Protein AF-A0A7C7TKS7-F1 (afdb_monomer)

Foldseek 3Di:
DVVLVVCCCVPPPVLVVLVVVLVVQLVVLVPQPDDPVLSVVLNVLSVQLNVLVSVLVVLLVVLVVPDPDDDPVSVVSNVVSVVSNVVSVVVSVVSVVVSVVVSVVVD

Structure (mmCIF, N/CA/C/O backbone):
data_AF-A0A7C7TKS7-F1
#
_entry.id   AF-A0A7C7TKS7-F1
#
loop_
_atom_site.group_PDB
_atom_site.id
_atom_site.type_symbol
_atom_site.label_atom_id
_atom_site.label_alt_id
_atom_site.label_comp_id
_atom_site.label_asym_id
_atom_site.label_entity_id
_atom_site.label_seq_id
_atom_site.pdbx_PDB_ins_code
_atom_site.Cartn_x
_atom_site.Cartn_y
_atom_site.Cartn_z
_atom_site.occupancy
_atom_site.B_iso_or_equiv
_atom_site.auth_seq_id
_atom_site.auth_comp_id
_atom_site.auth_asym_id
_atom_site.auth_atom_id
_atom_site.pdbx_PDB_model_num
ATOM 1 N N . SER A 1 1 ? -3.251 -15.135 6.862 1.00 89.69 1 SER A N 1
ATOM 2 C CA . SER A 1 1 ? -3.754 -16.443 6.381 1.00 89.69 1 SER A CA 1
ATOM 3 C C . SER A 1 1 ? -4.551 -16.233 5.098 1.00 89.69 1 SER A C 1
ATOM 5 O O . SER A 1 1 ? -4.875 -15.089 4.790 1.00 89.69 1 SER A O 1
ATOM 7 N N . LEU A 1 2 ? -4.876 -17.297 4.351 1.00 92.94 2 LEU A N 1
ATOM 8 C CA . LEU A 1 2 ? -5.757 -17.192 3.174 1.00 92.94 2 LEU A CA 1
ATOM 9 C C . LEU A 1 2 ? -7.145 -16.652 3.545 1.00 92.94 2 LEU A C 1
ATOM 11 O O . LEU A 1 2 ? -7.705 -15.834 2.821 1.00 92.94 2 LEU A O 1
ATOM 15 N N . GLU A 1 3 ? -7.657 -17.045 4.711 1.00 95.12 3 GLU A N 1
ATOM 16 C CA . GLU A 1 3 ? -8.902 -16.509 5.270 1.00 95.12 3 GLU A CA 1
ATOM 17 C C . GLU A 1 3 ? -8.800 -15.004 5.537 1.00 95.12 3 GLU A C 1
ATOM 19 O O . GLU A 1 3 ? -9.688 -14.260 5.139 1.00 95.12 3 GLU A O 1
ATOM 24 N N . GLY A 1 4 ? -7.689 -14.537 6.122 1.00 93.38 4 GLY A N 1
ATOM 25 C CA . GLY A 1 4 ? -7.451 -13.108 6.354 1.00 93.38 4 GLY A CA 1
ATOM 26 C C . GLY A 1 4 ? -7.369 -12.291 5.061 1.00 93.38 4 GLY A C 1
ATOM 27 O O . GLY A 1 4 ? -7.966 -11.225 4.977 1.00 93.38 4 GLY A O 1
ATOM 28 N N . LEU A 1 5 ? -6.706 -12.812 4.021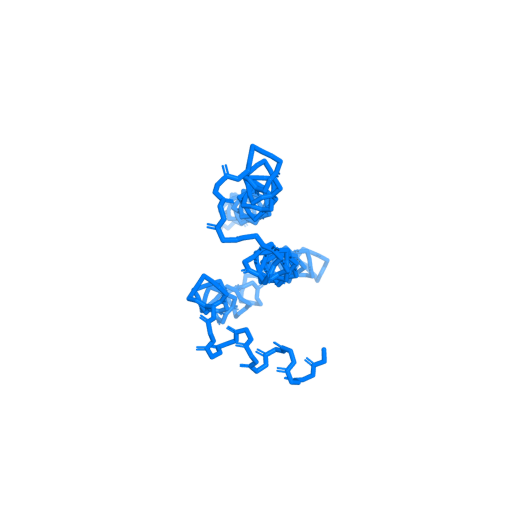 1.00 93.50 5 LEU A N 1
ATOM 29 C CA . LEU A 1 5 ? -6.684 -12.169 2.699 1.00 93.50 5 LEU A CA 1
ATOM 30 C C . LEU A 1 5 ? -8.078 -12.131 2.066 1.00 93.50 5 LEU A C 1
ATOM 32 O O . LEU A 1 5 ? -8.489 -11.109 1.524 1.00 93.50 5 LEU A O 1
ATOM 36 N N . THR A 1 6 ? -8.825 -13.230 2.167 1.00 95.25 6 THR A N 1
ATOM 37 C CA . THR A 1 6 ? -10.206 -13.300 1.672 1.00 95.25 6 THR A CA 1
ATOM 38 C C . THR A 1 6 ? -11.098 -12.292 2.393 1.00 95.25 6 THR A C 1
ATOM 40 O O . THR A 1 6 ? -11.897 -11.608 1.754 1.00 95.25 6 THR A O 1
ATOM 43 N N . ALA A 1 7 ? -10.941 -12.165 3.713 1.00 94.56 7 ALA A N 1
ATOM 44 C CA . ALA A 1 7 ? -11.662 -11.192 4.519 1.00 94.56 7 ALA A CA 1
ATOM 45 C C . ALA A 1 7 ? -11.333 -9.758 4.085 1.00 94.56 7 ALA A C 1
ATOM 47 O O . ALA A 1 7 ? -12.261 -8.999 3.816 1.00 94.56 7 ALA A O 1
ATOM 48 N N . ALA A 1 8 ? -10.052 -9.419 3.916 1.00 94.56 8 ALA A N 1
ATOM 49 C CA . ALA A 1 8 ? -9.634 -8.097 3.452 1.00 94.56 8 ALA A CA 1
ATOM 50 C C . ALA A 1 8 ? -10.223 -7.756 2.074 1.00 94.56 8 ALA A C 1
ATOM 52 O O . ALA A 1 8 ? -10.838 -6.712 1.901 1.00 94.56 8 ALA A O 1
ATOM 53 N N . ILE A 1 9 ? -10.161 -8.676 1.106 1.00 95.62 9 ILE A N 1
ATOM 54 C CA . ILE A 1 9 ? -10.758 -8.472 -0.227 1.00 95.62 9 ILE A CA 1
ATOM 55 C C . ILE A 1 9 ? -12.276 -8.254 -0.139 1.00 95.62 9 ILE A C 1
ATOM 57 O O . ILE A 1 9 ? -12.853 -7.464 -0.893 1.00 95.62 9 ILE A O 1
ATOM 61 N N . LYS A 1 10 ? -12.959 -8.967 0.758 1.00 95.25 10 LYS A N 1
ATOM 62 C CA . LYS A 1 10 ? -14.416 -8.899 0.883 1.00 95.25 10 LYS A CA 1
ATOM 63 C C . LYS A 1 10 ? -14.883 -7.637 1.610 1.00 95.25 10 LYS A C 1
ATOM 65 O O . LYS A 1 10 ? -15.866 -7.029 1.178 1.00 95.25 10 LYS A O 1
ATOM 70 N N . HIS A 1 11 ? -14.197 -7.249 2.677 1.00 93.38 11 HIS A N 1
ATOM 71 C CA . HIS A 1 11 ? -14.665 -6.234 3.619 1.00 93.38 11 HIS A CA 1
ATOM 72 C C . HIS A 1 11 ? -13.979 -4.873 3.447 1.00 93.38 11 HIS A C 1
ATOM 74 O O . HIS A 1 11 ? -14.650 -3.856 3.598 1.00 93.38 11 HIS A O 1
ATOM 80 N N . GLU A 1 12 ? -12.721 -4.837 3.007 1.00 95.75 12 GLU A N 1
ATOM 81 C CA . GLU A 1 12 ? -11.916 -3.613 2.972 1.00 95.75 12 GLU A CA 1
ATOM 82 C C . GLU A 1 12 ? -11.883 -3.006 1.565 1.00 95.75 12 GLU A C 1
ATOM 84 O O . GLU A 1 12 ? -11.297 -3.546 0.620 1.00 95.75 12 GLU A O 1
ATOM 89 N N . LEU A 1 13 ? -12.550 -1.859 1.395 1.00 94.88 1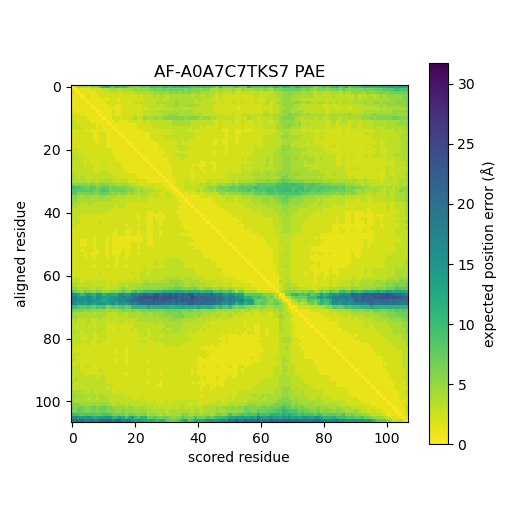3 LEU A N 1
ATOM 90 C CA . LEU A 1 13 ? -12.573 -1.156 0.109 1.00 94.88 13 LEU A CA 1
ATOM 91 C C . LEU A 1 13 ? -11.180 -0.651 -0.288 1.00 94.88 13 LEU A C 1
ATOM 93 O O . LEU A 1 13 ? -10.815 -0.795 -1.454 1.00 94.88 13 LEU A O 1
ATOM 97 N N . ALA A 1 14 ? -10.428 -0.089 0.658 1.00 93.56 14 ALA A N 1
ATOM 98 C CA . ALA A 1 14 ? -9.090 0.443 0.414 1.00 93.56 14 ALA A CA 1
ATOM 99 C C . ALA A 1 14 ? -8.120 -0.670 -0.019 1.00 93.56 14 ALA A C 1
ATOM 101 O O . ALA A 1 14 ? -7.532 -0.567 -1.097 1.00 93.56 14 ALA A O 1
ATOM 102 N N . PHE A 1 15 ? -8.107 -1.815 0.674 1.00 96.31 15 PHE A N 1
ATOM 103 C CA . PHE A 1 15 ? -7.352 -2.995 0.231 1.00 96.31 15 PHE A CA 1
ATOM 104 C C . PHE A 1 15 ? -7.679 -3.423 -1.209 1.00 96.31 15 PHE A C 1
ATOM 106 O O . PHE A 1 15 ? -6.781 -3.735 -1.990 1.00 96.31 15 PHE A O 1
ATOM 113 N N . ARG A 1 16 ? -8.958 -3.418 -1.618 1.00 97.31 16 ARG A N 1
ATOM 114 C CA . ARG A 1 16 ? -9.332 -3.728 -3.013 1.00 97.31 16 ARG A CA 1
ATOM 115 C C . ARG A 1 16 ? -8.792 -2.710 -4.017 1.00 97.31 16 ARG A C 1
ATOM 117 O O . ARG A 1 16 ? -8.426 -3.105 -5.123 1.00 97.31 16 ARG A O 1
ATOM 124 N N . GLN A 1 17 ? -8.779 -1.425 -3.670 1.00 96.56 17 GLN A N 1
ATOM 125 C CA . GLN A 1 17 ? -8.240 -0.372 -4.536 1.00 96.56 17 GLN A CA 1
ATOM 126 C C . GLN A 1 17 ? -6.732 -0.550 -4.727 1.00 96.56 17 GLN A C 1
ATOM 128 O O . GLN A 1 17 ? -6.242 -0.539 -5.854 1.00 96.56 17 GLN A O 1
ATOM 133 N N . GLU A 1 18 ? -6.005 -0.794 -3.644 1.00 96.94 18 GLU A N 1
ATOM 134 C CA . GLU A 1 18 ? -4.565 -1.045 -3.681 1.00 96.94 18 GLU A CA 1
ATOM 135 C C . GLU A 1 18 ? -4.220 -2.343 -4.407 1.00 96.94 18 GLU A C 1
ATOM 137 O O . GLU A 1 18 ? -3.280 -2.386 -5.201 1.00 96.94 18 GLU A O 1
ATOM 142 N N . LEU A 1 19 ? -5.026 -3.390 -4.223 1.00 96.94 19 LEU A N 1
ATOM 143 C CA . LEU A 1 19 ? -4.881 -4.635 -4.965 1.00 96.94 19 LEU A CA 1
ATOM 144 C C . LEU A 1 19 ? -5.110 -4.421 -6.466 1.00 96.94 19 LEU A C 1
ATOM 146 O O . LEU A 1 19 ? -4.366 -4.969 -7.278 1.00 96.94 19 LEU A O 1
ATOM 150 N N . ALA A 1 20 ? -6.090 -3.600 -6.852 1.00 97.06 20 ALA A N 1
ATOM 151 C CA . ALA A 1 20 ? -6.296 -3.230 -8.249 1.00 97.06 20 ALA A CA 1
ATOM 152 C C . ALA A 1 20 ? -5.083 -2.474 -8.817 1.00 97.06 20 ALA A C 1
ATOM 154 O O . ALA A 1 20 ? -4.637 -2.788 -9.922 1.00 97.06 20 ALA A O 1
ATOM 155 N N . PHE A 1 21 ? -4.487 -1.551 -8.051 1.00 95.38 21 PHE A N 1
ATOM 156 C CA . PHE A 1 21 ? -3.223 -0.919 -8.436 1.00 95.38 21 PHE A CA 1
ATOM 157 C C . PHE A 1 21 ? -2.100 -1.943 -8.596 1.00 95.38 21 PHE A C 1
ATOM 159 O O . PHE A 1 21 ? -1.389 -1.896 -9.596 1.00 95.38 21 PHE A O 1
ATOM 166 N N . ALA A 1 22 ? -1.963 -2.906 -7.684 1.00 96.06 22 ALA A N 1
ATOM 167 C CA . ALA A 1 22 ? -0.957 -3.960 -7.793 1.00 96.06 22 ALA A CA 1
ATOM 168 C C . ALA A 1 22 ? -1.148 -4.817 -9.056 1.00 96.06 22 ALA A C 1
ATOM 170 O O . ALA A 1 22 ? -0.174 -5.097 -9.754 1.00 96.06 22 ALA A O 1
ATOM 171 N N . VAL A 1 23 ? -2.388 -5.169 -9.407 1.00 96.75 23 VAL A N 1
ATOM 172 C CA . VAL A 1 23 ? -2.707 -5.927 -10.631 1.00 96.75 23 VAL A CA 1
ATOM 173 C C . VAL A 1 23 ? -2.292 -5.180 -11.901 1.00 96.75 23 VAL A C 1
ATOM 175 O O . VAL A 1 23 ? -1.907 -5.823 -12.873 1.00 96.75 23 VAL A O 1
ATOM 178 N N . VAL A 1 24 ? -2.322 -3.845 -11.907 1.00 96.81 24 VAL A N 1
ATOM 179 C CA . VAL A 1 24 ? -1.873 -3.033 -13.053 1.00 96.81 24 VAL A CA 1
ATOM 180 C C . VAL A 1 24 ? -0.361 -2.788 -13.020 1.00 96.81 24 VAL A C 1
ATOM 182 O O . VAL A 1 24 ? 0.323 -2.917 -14.038 1.00 96.81 24 VAL A O 1
ATOM 185 N N . LEU A 1 25 ? 0.178 -2.445 -11.852 1.00 96.56 25 LEU A N 1
ATOM 186 C CA . LEU A 1 25 ? 1.559 -2.001 -11.698 1.00 96.56 25 LEU A CA 1
ATOM 187 C C . LEU A 1 25 ? 2.563 -3.160 -11.712 1.00 96.56 25 LEU A C 1
ATOM 189 O O . LEU A 1 25 ? 3.675 -2.971 -12.195 1.00 96.56 25 LEU A O 1
ATOM 193 N N . VAL A 1 26 ? 2.195 -4.369 -11.274 1.00 96.50 26 VAL A N 1
ATOM 194 C CA . VAL A 1 26 ? 3.086 -5.541 -11.373 1.00 96.50 26 VAL A CA 1
ATOM 195 C C . VAL A 1 26 ? 3.401 -5.886 -12.838 1.00 96.50 26 VAL A C 1
ATOM 197 O O . VAL A 1 26 ? 4.585 -5.939 -13.173 1.00 96.50 26 VAL A O 1
ATOM 200 N N . PRO A 1 27 ? 2.418 -6.059 -13.748 1.00 96.62 27 PRO A N 1
ATOM 201 C CA . PRO A 1 27 ? 2.708 -6.235 -15.170 1.00 96.62 27 PRO A CA 1
ATOM 202 C C . PRO A 1 27 ? 3.518 -5.078 -15.755 1.00 96.62 27 PRO A C 1
ATOM 204 O O . PRO A 1 27 ? 4.501 -5.321 -16.449 1.00 96.62 27 PRO A O 1
ATOM 207 N N . ALA A 1 28 ? 3.170 -3.828 -15.434 1.00 95.00 28 ALA A N 1
ATOM 208 C CA . ALA A 1 28 ? 3.926 -2.671 -15.907 1.00 95.00 28 ALA A CA 1
ATOM 209 C C . ALA A 1 28 ? 5.401 -2.722 -15.457 1.00 95.00 28 ALA A C 1
ATOM 211 O O . ALA A 1 28 ? 6.293 -2.475 -16.266 1.00 95.00 28 ALA A O 1
ATOM 212 N N . ALA A 1 29 ? 5.680 -3.121 -14.211 1.00 94.44 29 ALA A N 1
ATOM 213 C CA . ALA A 1 29 ? 7.042 -3.253 -13.695 1.00 94.44 29 ALA A CA 1
ATOM 214 C C . ALA A 1 29 ? 7.840 -4.342 -14.431 1.00 94.44 29 ALA A C 1
ATOM 216 O O . ALA A 1 29 ? 9.044 -4.196 -14.629 1.00 94.44 29 ALA A O 1
ATOM 217 N N . LEU A 1 30 ? 7.180 -5.418 -14.871 1.00 93.81 30 LEU A N 1
ATOM 218 C CA . LEU A 1 30 ? 7.814 -6.485 -15.651 1.00 93.81 30 LEU A CA 1
ATOM 219 C C . LEU A 1 30 ? 8.108 -6.070 -17.101 1.00 93.81 30 L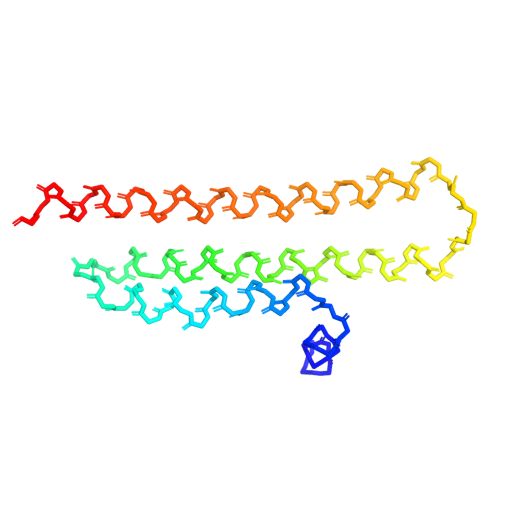EU A C 1
ATOM 221 O O . LEU A 1 30 ? 9.075 -6.561 -17.682 1.00 93.81 30 LEU A O 1
ATOM 225 N N . LEU A 1 31 ? 7.296 -5.179 -17.676 1.00 92.94 31 LEU A N 1
ATOM 226 C CA . LEU A 1 31 ? 7.440 -4.710 -19.059 1.00 92.94 31 LEU A CA 1
ATOM 227 C C . LEU A 1 31 ? 8.486 -3.599 -19.219 1.00 92.94 31 LEU A C 1
ATOM 229 O O . LEU A 1 31 ? 9.028 -3.426 -20.310 1.00 92.94 31 LEU A O 1
ATOM 233 N N . ILE A 1 32 ? 8.796 -2.856 -18.154 1.00 89.12 32 ILE A N 1
ATOM 234 C CA . ILE A 1 32 ? 9.833 -1.822 -18.195 1.00 89.12 32 ILE A CA 1
ATOM 235 C C . ILE A 1 32 ? 11.223 -2.483 -18.360 1.00 89.12 32 ILE A C 1
ATOM 237 O O . ILE A 1 32 ? 11.545 -3.460 -17.663 1.00 89.12 32 ILE A O 1
ATOM 241 N N . PRO A 1 33 ? 12.077 -1.973 -19.273 1.00 88.81 33 PRO A N 1
ATOM 242 C CA . PRO A 1 33 ? 13.417 -2.508 -19.512 1.00 88.81 33 PRO A CA 1
ATOM 243 C C . PRO A 1 33 ? 14.404 -2.060 -18.418 1.00 88.81 33 PRO A C 1
ATOM 245 O O . PRO A 1 33 ? 15.307 -1.263 -18.654 1.00 88.81 33 PRO A O 1
ATOM 248 N N . THR A 1 34 ? 14.221 -2.572 -17.203 1.00 89.00 34 THR A N 1
ATOM 249 C CA . THR A 1 34 ? 15.108 -2.397 -16.040 1.00 89.00 34 THR A CA 1
ATOM 250 C C . THR A 1 34 ? 15.687 -3.739 -15.589 1.00 89.00 34 THR A C 1
ATOM 252 O O . THR A 1 34 ? 15.223 -4.806 -16.001 1.00 89.00 34 THR A O 1
ATOM 255 N N . ASP A 1 35 ? 16.728 -3.713 -14.754 1.00 92.19 35 ASP A N 1
ATOM 256 C CA . ASP A 1 35 ? 17.288 -4.937 -14.181 1.00 92.19 35 ASP A CA 1
ATOM 257 C C . ASP A 1 35 ? 16.360 -5.580 -13.136 1.00 92.19 35 ASP A C 1
ATOM 259 O O . ASP A 1 35 ? 15.411 -4.985 -12.618 1.00 92.19 35 ASP A O 1
ATOM 263 N N . TRP A 1 36 ? 16.660 -6.838 -12.812 1.00 93.06 36 TRP A N 1
ATOM 264 C CA . TRP A 1 36 ? 15.849 -7.648 -11.909 1.00 93.06 36 TRP A CA 1
ATOM 265 C C . TRP A 1 36 ? 15.752 -7.093 -10.485 1.00 93.06 36 TRP A C 1
ATOM 267 O O . TRP A 1 36 ? 14.715 -7.289 -9.851 1.00 93.06 36 TRP A O 1
ATOM 277 N N . LEU A 1 37 ? 16.772 -6.387 -9.981 1.00 94.56 37 LEU A N 1
ATOM 278 C CA . LEU A 1 37 ? 16.724 -5.804 -8.638 1.00 94.56 37 LEU A CA 1
ATOM 279 C C . LEU A 1 37 ? 15.766 -4.612 -8.599 1.00 94.56 37 LEU A C 1
ATOM 281 O O . LEU A 1 37 ? 14.967 -4.512 -7.670 1.00 94.56 37 LEU A O 1
ATOM 285 N N . HIS A 1 38 ? 15.767 -3.763 -9.629 1.00 93.56 38 HIS A N 1
ATOM 286 C CA . HIS A 1 38 ? 14.791 -2.674 -9.743 1.00 93.56 38 HIS A CA 1
ATOM 287 C C . HIS A 1 38 ? 13.355 -3.192 -9.875 1.00 93.56 38 HIS A C 1
ATOM 289 O O . HIS A 1 38 ? 12.449 -2.672 -9.221 1.00 93.56 38 HIS A O 1
ATOM 295 N N . ARG A 1 39 ? 13.127 -4.254 -10.659 1.00 94.81 39 ARG A N 1
ATOM 296 C CA . ARG A 1 39 ? 11.800 -4.892 -10.746 1.00 94.81 39 ARG A CA 1
ATOM 297 C C . ARG A 1 39 ? 11.344 -5.447 -9.401 1.00 94.81 39 ARG A C 1
ATOM 299 O O . ARG A 1 39 ? 10.205 -5.217 -9.000 1.00 94.81 39 ARG A O 1
ATOM 306 N N . LEU A 1 40 ? 12.236 -6.146 -8.697 1.00 96.19 40 LEU A N 1
ATOM 307 C CA . LEU A 1 40 ? 11.960 -6.674 -7.364 1.00 96.19 40 LEU A CA 1
ATOM 308 C C . LEU A 1 40 ? 11.629 -5.550 -6.378 1.00 96.19 40 LEU A C 1
ATOM 310 O O . LEU A 1 40 ? 10.715 -5.708 -5.576 1.00 96.19 40 LEU A O 1
ATOM 314 N N . TYR A 1 41 ? 12.316 -4.410 -6.467 1.00 96.94 41 TYR A N 1
ATOM 315 C CA . TYR A 1 41 ? 12.034 -3.236 -5.645 1.00 96.94 41 TYR A CA 1
ATOM 316 C C . TYR A 1 41 ? 10.641 -2.647 -5.915 1.00 96.94 41 TYR A C 1
ATOM 318 O O . TYR A 1 41 ? 9.897 -2.411 -4.968 1.00 96.94 41 TYR A O 1
ATOM 326 N N . LEU A 1 42 ? 10.243 -2.473 -7.183 1.00 97.31 42 LEU A N 1
ATOM 327 C CA . LEU A 1 42 ? 8.903 -1.972 -7.532 1.00 97.31 42 LEU A CA 1
ATOM 328 C C . LEU A 1 42 ? 7.789 -2.903 -7.053 1.00 97.31 42 LEU A C 1
ATOM 330 O O . LEU A 1 42 ? 6.801 -2.451 -6.474 1.00 97.31 42 LEU A O 1
ATOM 334 N N . ILE A 1 43 ? 7.957 -4.207 -7.275 1.00 97.00 43 ILE A N 1
ATOM 335 C CA . ILE A 1 43 ? 7.014 -5.215 -6.791 1.00 97.00 43 ILE A CA 1
ATOM 336 C C . ILE A 1 43 ? 6.998 -5.195 -5.257 1.00 97.00 43 ILE A C 1
ATOM 338 O O . ILE A 1 43 ? 5.930 -5.152 -4.657 1.00 97.00 43 ILE A O 1
ATOM 342 N N . GLY A 1 44 ? 8.164 -5.134 -4.613 1.00 97.94 44 GLY A N 1
ATOM 343 C CA . GLY A 1 44 ? 8.296 -5.027 -3.162 1.00 97.94 44 GLY A CA 1
ATOM 344 C C . GLY A 1 44 ? 7.580 -3.809 -2.574 1.00 97.94 44 GLY A C 1
ATOM 345 O O . GLY A 1 44 ? 6.898 -3.945 -1.563 1.00 97.94 44 GLY A O 1
ATOM 346 N N . ALA A 1 45 ? 7.654 -2.648 -3.228 1.00 98.06 45 ALA A N 1
ATOM 347 C CA . ALA A 1 45 ? 6.941 -1.441 -2.811 1.00 98.06 45 ALA A CA 1
ATOM 348 C C . ALA A 1 45 ? 5.411 -1.611 -2.883 1.00 98.06 45 ALA A C 1
ATOM 350 O O . ALA A 1 45 ? 4.705 -1.154 -1.988 1.00 98.06 45 ALA A O 1
ATOM 351 N N . LEU A 1 46 ? 4.892 -2.317 -3.896 1.00 97.81 46 LEU A N 1
ATOM 352 C CA . LEU A 1 46 ? 3.464 -2.661 -3.984 1.00 97.81 46 LEU A CA 1
ATOM 353 C C . LEU A 1 46 ? 3.044 -3.630 -2.876 1.00 97.81 46 LEU A C 1
ATOM 355 O O . LEU A 1 46 ? 2.007 -3.445 -2.245 1.00 97.81 46 LEU A O 1
ATOM 359 N N . PHE A 1 47 ? 3.858 -4.653 -2.615 1.00 97.81 47 PHE A N 1
ATOM 360 C CA . PHE A 1 47 ? 3.607 -5.586 -1.517 1.00 97.81 47 PHE A CA 1
ATOM 361 C C . PHE A 1 47 ? 3.642 -4.886 -0.158 1.00 97.81 47 PHE A C 1
ATOM 363 O O . PHE A 1 47 ? 2.836 -5.217 0.706 1.00 97.81 47 PHE A O 1
ATOM 370 N N . LEU A 1 48 ? 4.532 -3.908 0.031 1.00 98.50 48 LEU A N 1
ATOM 371 C CA . LEU A 1 48 ? 4.589 -3.111 1.251 1.00 98.50 48 LEU A CA 1
ATOM 372 C C . LEU A 1 48 ? 3.270 -2.369 1.495 1.00 98.50 48 LEU A C 1
ATOM 374 O O . LEU A 1 48 ? 2.770 -2.428 2.612 1.00 98.50 48 LEU A O 1
ATOM 378 N N . VAL A 1 49 ? 2.695 -1.739 0.465 1.00 98.56 49 VAL A N 1
ATOM 379 C CA . VAL A 1 49 ? 1.382 -1.073 0.549 1.00 98.56 49 VAL A CA 1
ATOM 380 C C . VAL A 1 49 ? 0.312 -2.054 1.040 1.00 98.56 49 VAL A C 1
ATOM 382 O O . VAL A 1 49 ? -0.281 -1.833 2.091 1.00 98.56 49 VAL A O 1
ATOM 385 N N . LEU A 1 50 ? 0.178 -3.211 0.381 1.00 98.19 50 LEU A N 1
ATOM 386 C CA . LEU A 1 50 ? -0.810 -4.231 0.759 1.00 98.19 50 LEU A CA 1
ATOM 387 C C . LEU A 1 50 ? -0.609 -4.771 2.184 1.00 98.19 50 LEU A C 1
ATOM 389 O O . LEU A 1 50 ? -1.577 -5.048 2.888 1.00 98.19 50 LEU A O 1
ATOM 393 N N . ILE A 1 51 ? 0.642 -4.956 2.617 1.00 98.38 51 ILE A N 1
ATOM 394 C CA . ILE A 1 51 ? 0.952 -5.406 3.981 1.00 98.38 51 ILE A CA 1
ATOM 395 C C . ILE A 1 51 ? 0.532 -4.343 4.994 1.00 98.38 51 ILE A C 1
ATOM 397 O O . ILE A 1 51 ? -0.094 -4.674 5.998 1.00 98.38 51 ILE A O 1
ATOM 401 N N . VAL A 1 52 ? 0.885 -3.082 4.750 1.00 98.44 52 VAL A N 1
ATOM 402 C CA . VAL A 1 52 ? 0.582 -1.981 5.667 1.00 98.44 52 VAL A CA 1
ATOM 403 C C . VAL A 1 52 ? -0.924 -1.749 5.757 1.00 98.44 52 VAL A C 1
ATOM 405 O O . VAL A 1 52 ? -1.426 -1.559 6.860 1.00 98.44 52 VAL A O 1
ATOM 408 N N . GLU A 1 53 ? -1.651 -1.861 4.650 1.00 98.31 53 GLU A N 1
ATOM 409 C CA . GLU A 1 53 ? -3.111 -1.765 4.641 1.00 98.31 53 GLU A CA 1
ATOM 410 C C . GLU A 1 53 ? -3.772 -2.908 5.419 1.00 98.31 53 GLU A C 1
ATOM 412 O O . GLU A 1 53 ? -4.640 -2.658 6.250 1.00 98.31 53 GLU A O 1
ATOM 417 N N . LEU A 1 54 ? -3.299 -4.154 5.279 1.00 97.94 54 LEU A N 1
ATOM 418 C CA . LEU A 1 54 ? -3.782 -5.263 6.118 1.00 97.94 54 LEU A CA 1
ATOM 419 C C . LEU A 1 54 ? -3.564 -5.002 7.613 1.00 97.94 54 LEU A C 1
ATOM 421 O O . LEU A 1 54 ? -4.413 -5.354 8.435 1.00 97.94 54 LEU A O 1
ATOM 425 N N . LEU A 1 55 ? -2.423 -4.410 7.977 1.00 97.88 55 LEU A N 1
ATOM 426 C CA . LEU A 1 55 ? -2.141 -4.028 9.359 1.00 97.88 55 LEU A CA 1
ATOM 427 C C . LEU A 1 55 ? -3.049 -2.879 9.817 1.00 97.88 55 LEU A C 1
ATOM 429 O O . LEU A 1 55 ? -3.544 -2.931 10.943 1.00 97.88 55 LEU A O 1
ATOM 433 N N . ASN A 1 56 ? -3.306 -1.887 8.960 1.00 97.81 56 ASN A N 1
ATOM 434 C CA . ASN A 1 56 ? -4.235 -0.795 9.240 1.00 97.81 56 ASN A CA 1
ATOM 435 C C . ASN A 1 56 ? -5.651 -1.330 9.504 1.00 97.81 56 ASN A C 1
ATOM 437 O O . ASN A 1 56 ? -6.203 -1.078 10.574 1.00 97.81 56 ASN A O 1
ATOM 441 N N . SER A 1 57 ? -6.192 -2.166 8.614 1.00 96.44 57 SER A N 1
ATOM 442 C CA . SER A 1 57 ? -7.518 -2.772 8.792 1.00 96.44 57 SER A CA 1
ATOM 443 C C . SER A 1 57 ? -7.593 -3.649 10.046 1.00 96.44 57 SER A C 1
ATOM 445 O O . SER A 1 57 ? -8.603 -3.652 10.746 1.00 96.44 57 SER A O 1
ATOM 447 N N . ALA A 1 58 ? -6.521 -4.372 10.394 1.00 95.88 58 ALA A N 1
ATOM 448 C CA . ALA A 1 58 ? -6.479 -5.154 11.631 1.00 95.88 58 ALA A CA 1
ATOM 449 C C . ALA A 1 58 ? -6.546 -4.267 12.889 1.00 95.88 58 ALA A C 1
ATOM 451 O O . ALA A 1 58 ? -7.225 -4.617 13.862 1.00 95.88 58 ALA A O 1
ATOM 452 N N . ILE A 1 59 ? -5.865 -3.116 12.877 1.00 95.25 59 ILE A N 1
ATOM 453 C CA . ILE A 1 59 ? -5.930 -2.117 13.952 1.00 95.25 59 ILE A CA 1
ATOM 454 C C . ILE A 1 59 ? -7.341 -1.528 14.037 1.00 95.25 59 ILE A C 1
ATOM 456 O O . ILE A 1 59 ? -7.910 -1.483 15.128 1.00 95.25 59 ILE A O 1
ATOM 460 N N . GLU A 1 60 ? -7.926 -1.127 12.909 1.00 94.31 60 GLU A N 1
ATOM 461 C CA . GLU A 1 60 ? -9.285 -0.582 12.845 1.00 94.31 60 GLU A CA 1
ATOM 462 C C . GLU A 1 60 ? -10.317 -1.574 13.389 1.00 94.31 60 GLU A C 1
ATOM 464 O O . GLU A 1 60 ? -11.047 -1.229 14.319 1.00 94.31 60 GLU A O 1
ATOM 469 N N . ALA A 1 61 ? -10.289 -2.827 12.927 1.00 94.31 61 ALA A N 1
ATOM 470 C CA . ALA A 1 61 ? -11.186 -3.884 13.391 1.00 94.31 61 ALA A CA 1
ATOM 471 C C . ALA A 1 61 ? -11.042 -4.163 14.897 1.00 94.31 61 ALA A C 1
ATOM 473 O O . ALA A 1 61 ? -12.031 -4.407 15.594 1.00 94.31 61 ALA A O 1
ATOM 474 N N . THR A 1 62 ? -9.815 -4.105 15.423 1.00 94.00 62 THR A N 1
ATOM 475 C CA . THR A 1 62 ? -9.558 -4.277 16.861 1.00 94.00 62 THR A CA 1
ATOM 476 C C . THR A 1 62 ? -10.148 -3.121 17.666 1.00 94.00 62 THR A C 1
ATOM 478 O O . THR A 1 62 ? -10.796 -3.343 18.689 1.00 94.00 62 THR A O 1
ATOM 481 N N . ILE A 1 63 ? -9.952 -1.883 17.208 1.00 92.69 63 ILE A N 1
ATOM 482 C CA . ILE A 1 63 ? -10.457 -0.683 17.883 1.00 92.69 63 ILE A CA 1
ATOM 483 C C . ILE A 1 63 ? -11.986 -0.643 17.850 1.00 92.69 63 ILE A C 1
ATOM 485 O O . ILE A 1 63 ? -12.600 -0.405 18.890 1.00 92.69 63 ILE A O 1
ATOM 489 N N . ASP A 1 64 ? -12.588 -0.937 16.696 1.00 90.44 64 ASP A N 1
ATOM 490 C CA . ASP A 1 64 ? -14.043 -0.960 16.512 1.00 90.44 64 ASP A CA 1
ATOM 491 C C . ASP A 1 64 ? -14.717 -2.030 17.368 1.00 90.44 64 ASP A C 1
ATOM 493 O O . ASP A 1 64 ? -15.848 -1.852 17.815 1.00 90.44 64 ASP A O 1
ATOM 497 N N . ARG A 1 65 ? -14.015 -3.129 17.666 1.00 90.81 65 ARG A N 1
ATOM 498 C CA . ARG A 1 65 ? -14.534 -4.162 18.565 1.00 90.81 65 ARG A CA 1
ATOM 499 C C . ARG A 1 65 ? -14.509 -3.756 20.042 1.00 90.81 65 ARG A C 1
ATOM 501 O O . ARG A 1 65 ? -15.368 -4.220 20.795 1.00 90.81 65 ARG A O 1
ATOM 508 N N . ILE A 1 66 ? -13.507 -2.983 20.467 1.00 86.94 66 ILE A N 1
ATOM 509 C CA . ILE A 1 66 ? -13.236 -2.684 21.885 1.00 86.94 66 ILE A CA 1
ATOM 510 C C . ILE A 1 66 ? -13.999 -1.446 22.372 1.00 86.94 66 ILE A C 1
ATOM 512 O O . ILE A 1 66 ? -14.339 -1.373 23.552 1.00 86.94 66 ILE A O 1
ATOM 516 N N . SER A 1 67 ? -14.252 -0.463 21.507 1.00 74.88 67 SER A N 1
ATOM 517 C CA . SER A 1 67 ? -14.748 0.847 21.934 1.00 74.88 67 SER A CA 1
ATOM 518 C C . SER A 1 67 ? -15.773 1.414 20.952 1.00 74.88 67 SER A C 1
ATOM 520 O O . SER A 1 67 ? -15.426 1.768 19.830 1.00 74.88 67 SER A O 1
ATOM 522 N N . GLU A 1 68 ? -17.029 1.539 21.394 1.00 68.25 68 GLU A N 1
ATOM 523 C CA . GLU A 1 68 ? -18.083 2.238 20.636 1.00 68.25 68 GLU A CA 1
ATOM 524 C C . GLU A 1 68 ? -18.051 3.765 20.860 1.00 68.25 68 GLU A C 1
ATOM 526 O O . GLU A 1 68 ? -18.474 4.540 20.001 1.00 68.25 68 GLU A O 1
ATOM 531 N N . GLU A 1 69 ? -17.497 4.227 21.988 1.00 72.00 69 GLU A N 1
ATOM 532 C CA . GLU A 1 69 ? -17.293 5.652 22.262 1.00 72.00 69 GLU A CA 1
ATOM 533 C C . GLU A 1 69 ? -16.007 6.182 21.614 1.00 72.00 69 GLU A C 1
ATOM 535 O O . GLU A 1 69 ? -14.952 5.547 21.626 1.00 72.00 69 GLU A O 1
ATOM 540 N N . ARG A 1 70 ? -16.054 7.408 21.079 1.00 71.81 70 ARG A N 1
ATOM 541 C CA . ARG A 1 70 ? -14.874 8.071 20.502 1.00 71.81 70 ARG A CA 1
ATOM 542 C C . ARG A 1 70 ? -13.851 8.427 21.587 1.00 71.81 70 ARG A C 1
ATOM 544 O O . ARG A 1 70 ? -13.831 9.548 22.088 1.00 71.81 70 ARG A O 1
ATOM 551 N N . HIS A 1 71 ? -12.951 7.496 21.894 1.00 85.88 71 HIS A N 1
ATOM 552 C CA . HIS A 1 71 ? -11.823 7.740 22.789 1.00 85.88 71 HIS A CA 1
ATOM 553 C C . HIS A 1 71 ? -10.642 8.407 22.045 1.00 85.88 71 HIS A C 1
ATOM 555 O O . HIS A 1 71 ? -10.284 7.969 20.944 1.00 85.88 71 HIS A O 1
ATOM 561 N N . PRO A 1 72 ? -9.965 9.420 22.628 1.00 90.25 72 PRO A N 1
ATOM 562 C CA . PRO A 1 72 ? -8.834 10.101 21.984 1.00 90.25 72 PRO A CA 1
ATOM 563 C C . PRO A 1 72 ? -7.698 9.165 21.543 1.00 90.25 72 PRO A C 1
ATOM 565 O O . PRO A 1 72 ? -7.102 9.371 20.486 1.00 90.25 72 PRO A O 1
ATOM 568 N N . LEU A 1 73 ? -7.414 8.112 22.319 1.00 91.19 73 LEU A N 1
ATOM 569 C CA . LEU A 1 73 ? -6.395 7.115 21.957 1.00 91.19 73 LEU A CA 1
ATOM 570 C C . LEU A 1 73 ? -6.825 6.235 20.776 1.00 91.19 73 LEU A C 1
ATOM 572 O O . LEU A 1 73 ? -5.998 5.961 19.911 1.00 91.19 73 LEU A O 1
ATOM 576 N N . SER A 1 74 ? -8.103 5.847 20.705 1.00 92.38 74 SER A N 1
ATOM 577 C CA . SER A 1 74 ? -8.657 5.076 19.583 1.00 92.38 74 SER A CA 1
ATOM 578 C C . SER A 1 74 ? -8.541 5.859 18.281 1.00 92.38 74 SER A C 1
ATOM 580 O O . SER A 1 74 ? -8.092 5.325 17.270 1.00 92.38 74 SER A O 1
ATOM 582 N N . LYS A 1 75 ? -8.859 7.159 18.325 1.00 91.81 75 LYS A N 1
ATOM 583 C CA . LYS A 1 75 ? -8.653 8.056 17.186 1.00 91.81 75 LYS A CA 1
ATOM 584 C C . LYS A 1 75 ? -7.179 8.098 16.773 1.00 91.81 75 LYS A C 1
ATOM 586 O O . LYS A 1 75 ? -6.869 7.865 15.614 1.00 91.81 75 LYS A O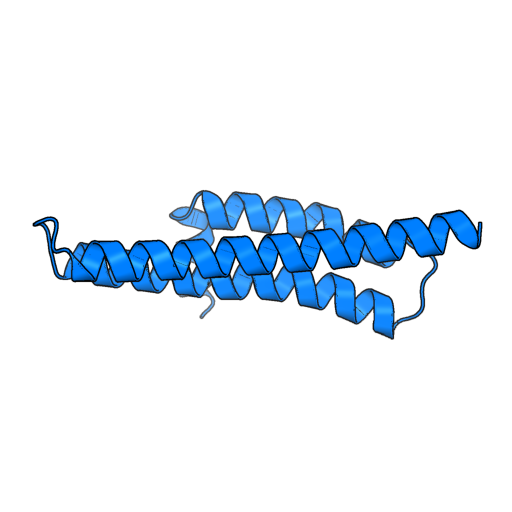 1
ATOM 591 N N . ARG A 1 76 ? -6.268 8.329 17.724 1.00 94.94 76 ARG A N 1
ATOM 592 C CA . ARG A 1 76 ? -4.828 8.413 17.441 1.00 94.94 76 ARG A CA 1
ATOM 593 C C . ARG A 1 76 ? -4.272 7.128 16.824 1.00 94.94 76 ARG A C 1
ATOM 595 O O . ARG A 1 76 ? -3.427 7.206 15.942 1.00 94.94 76 ARG A O 1
ATOM 602 N N . ALA A 1 77 ? -4.713 5.963 17.290 1.00 94.81 77 ALA A N 1
ATOM 603 C CA . ALA A 1 77 ? -4.266 4.685 16.748 1.00 94.81 77 ALA A CA 1
ATOM 604 C C . ALA A 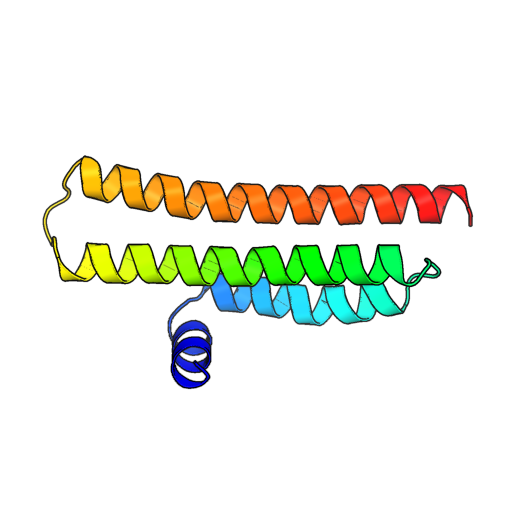1 77 ? -4.723 4.489 15.291 1.00 94.81 77 ALA A C 1
ATOM 606 O O . ALA A 1 77 ? -3.904 4.100 14.462 1.00 94.81 77 ALA A O 1
ATOM 607 N N . LYS A 1 78 ? -5.973 4.848 14.965 1.00 94.88 78 LYS A N 1
ATOM 608 C CA . LYS A 1 78 ? -6.472 4.861 13.579 1.00 94.88 78 LYS A CA 1
ATOM 609 C C . LYS A 1 78 ? -5.704 5.850 12.701 1.00 94.88 78 LYS A C 1
ATOM 611 O O . LYS A 1 78 ? -5.217 5.471 11.644 1.00 94.88 78 LYS A O 1
ATOM 616 N N . ASP A 1 79 ? -5.501 7.077 13.185 1.00 96.75 79 ASP A N 1
ATOM 617 C CA . ASP A 1 79 ? -4.767 8.115 12.449 1.00 96.75 79 ASP A CA 1
ATOM 618 C C . ASP A 1 79 ? -3.329 7.664 12.113 1.00 96.75 79 ASP A C 1
ATOM 620 O O . ASP A 1 79 ? -2.832 7.918 11.017 1.00 96.75 79 ASP A O 1
ATOM 624 N N . LEU A 1 80 ? -2.656 6.966 13.036 1.00 98.06 80 LEU A N 1
ATOM 625 C CA . LEU A 1 80 ? -1.316 6.413 12.809 1.00 98.06 80 LEU A CA 1
ATOM 626 C C . LEU A 1 80 ? -1.313 5.260 11.798 1.00 98.06 80 LEU A C 1
ATOM 628 O O . LEU A 1 80 ? -0.390 5.180 10.987 1.00 98.06 80 LEU A O 1
ATOM 632 N N . GLY A 1 81 ? -2.326 4.390 11.835 1.00 97.75 81 GLY A N 1
ATOM 633 C CA . GLY A 1 81 ? -2.502 3.323 10.852 1.00 97.75 81 GLY A CA 1
ATOM 634 C C . GLY A 1 81 ? -2.674 3.890 9.441 1.00 97.75 81 GLY A C 1
ATOM 635 O O . GLY A 1 81 ? -1.887 3.575 8.548 1.00 97.75 81 GLY A O 1
ATOM 636 N N . SER A 1 82 ? -3.598 4.837 9.265 1.00 97.69 82 SER A N 1
ATOM 637 C CA . SER A 1 82 ? -3.812 5.509 7.979 1.00 97.69 82 SER A CA 1
ATOM 638 C C . SER A 1 82 ? -2.580 6.303 7.520 1.00 97.69 82 SER A C 1
ATOM 640 O O . SER A 1 82 ? -2.270 6.342 6.329 1.00 97.69 82 SER A O 1
ATOM 642 N N . ALA A 1 83 ? -1.826 6.911 8.444 1.00 98.44 83 ALA A N 1
ATOM 643 C CA . ALA A 1 83 ? -0.568 7.581 8.116 1.00 98.44 83 ALA A CA 1
ATOM 644 C C . ALA A 1 83 ? 0.499 6.601 7.598 1.00 98.44 83 ALA A C 1
ATOM 646 O O . ALA A 1 83 ? 1.252 6.947 6.687 1.00 98.44 83 ALA A O 1
ATOM 647 N N . ALA A 1 84 ? 0.561 5.378 8.133 1.00 98.69 84 ALA A N 1
ATOM 648 C CA . ALA A 1 84 ? 1.463 4.347 7.631 1.00 98.69 84 ALA A CA 1
ATOM 649 C C . ALA A 1 84 ? 1.104 3.946 6.191 1.00 98.69 84 ALA A C 1
ATO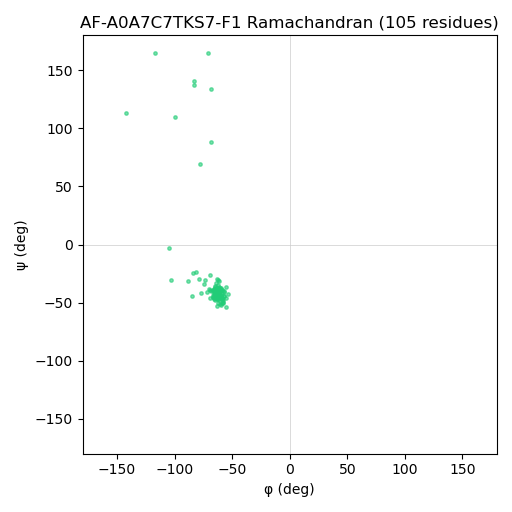M 651 O O . ALA A 1 84 ? 1.996 3.882 5.340 1.00 98.69 84 ALA A O 1
ATOM 652 N N . VAL A 1 85 ? -0.188 3.757 5.900 1.00 98.50 85 VAL A N 1
ATOM 653 C CA . VAL A 1 85 ? -0.689 3.477 4.541 1.00 98.50 85 VAL A CA 1
ATOM 654 C C . VAL A 1 85 ? -0.285 4.605 3.593 1.00 98.50 85 VAL A C 1
ATOM 656 O O . VAL A 1 85 ? 0.360 4.358 2.574 1.00 98.50 85 VAL A O 1
ATOM 659 N N . PHE A 1 86 ? -0.531 5.860 3.977 1.00 98.44 86 PHE A N 1
ATOM 660 C CA . PHE A 1 86 ? -0.127 7.029 3.194 1.00 98.44 86 PHE A CA 1
ATOM 661 C C . PHE A 1 86 ? 1.379 7.056 2.890 1.00 98.44 86 PHE A C 1
ATOM 663 O O . PHE A 1 86 ? 1.777 7.280 1.747 1.00 98.44 86 PHE A O 1
ATOM 670 N N . LEU A 1 87 ? 2.233 6.800 3.886 1.00 98.75 87 LEU A N 1
ATOM 671 C CA . LEU A 1 87 ? 3.683 6.767 3.684 1.00 98.75 87 LEU A CA 1
ATOM 672 C C . LEU A 1 87 ? 4.115 5.622 2.759 1.00 98.75 87 LEU A C 1
ATOM 674 O O . LEU A 1 87 ? 5.031 5.805 1.956 1.00 98.75 87 LEU A O 1
ATOM 678 N N . SER A 1 88 ? 3.451 4.467 2.827 1.00 98.62 88 SER A N 1
ATOM 679 C CA . SER A 1 88 ? 3.716 3.349 1.917 1.00 98.62 88 SER A CA 1
ATOM 680 C C . SER A 1 88 ? 3.332 3.682 0.466 1.00 98.62 88 SER A C 1
ATOM 682 O O . SER A 1 88 ? 4.105 3.405 -0.453 1.00 98.62 88 SER A O 1
ATOM 684 N N . LEU A 1 89 ? 2.209 4.378 0.255 1.00 98.38 89 LEU A N 1
ATOM 685 C CA . LEU A 1 89 ? 1.788 4.873 -1.059 1.00 98.38 89 LEU A CA 1
ATOM 686 C C . LEU A 1 89 ? 2.735 5.953 -1.592 1.00 98.38 89 LEU A C 1
ATOM 688 O O . LEU A 1 89 ? 3.069 5.954 -2.777 1.00 98.38 89 LEU A O 1
ATOM 692 N N . LEU A 1 90 ? 3.215 6.851 -0.728 1.00 98.56 90 LEU A N 1
ATOM 693 C CA . LEU A 1 90 ? 4.213 7.853 -1.099 1.00 98.56 90 LEU A CA 1
ATOM 694 C C . LEU A 1 90 ? 5.527 7.189 -1.527 1.00 98.56 90 LEU A C 1
ATOM 696 O O . LEU A 1 90 ? 6.100 7.563 -2.549 1.00 98.56 90 LEU A O 1
ATOM 700 N N . HIS A 1 91 ? 5.978 6.177 -0.784 1.00 98.56 91 HIS A N 1
ATOM 701 C CA . HIS A 1 91 ? 7.148 5.377 -1.137 1.00 98.56 91 HIS A CA 1
ATOM 702 C C . HIS A 1 91 ? 6.986 4.705 -2.506 1.00 98.56 91 HIS A C 1
ATOM 704 O O . HIS A 1 91 ? 7.873 4.821 -3.354 1.00 98.56 91 HIS A O 1
ATOM 710 N N . LEU A 1 92 ? 5.834 4.074 -2.752 1.00 98.31 92 LEU A N 1
ATOM 711 C CA . LEU A 1 92 ? 5.495 3.492 -4.048 1.00 98.31 92 LEU A CA 1
ATOM 712 C C . LEU A 1 92 ? 5.536 4.544 -5.167 1.00 98.31 92 LEU A C 1
ATOM 714 O O . LEU A 1 92 ? 6.155 4.318 -6.206 1.00 98.31 92 LEU A O 1
ATOM 718 N N . GLY A 1 93 ? 4.918 5.707 -4.951 1.00 98.00 93 GLY A N 1
ATOM 719 C CA . GLY A 1 93 ? 4.909 6.805 -5.915 1.00 98.00 93 GLY A CA 1
ATOM 720 C C . GLY A 1 93 ? 6.318 7.287 -6.263 1.00 98.00 93 GLY A C 1
ATOM 721 O O . GLY A 1 93 ? 6.650 7.421 -7.440 1.00 98.00 93 GLY A O 1
ATOM 722 N N . VAL A 1 94 ? 7.179 7.477 -5.261 1.00 98.19 94 VAL A N 1
ATOM 723 C CA . VAL A 1 94 ? 8.586 7.858 -5.469 1.00 98.19 94 VAL A CA 1
ATOM 724 C C . VAL A 1 94 ? 9.337 6.784 -6.259 1.00 98.19 94 VAL A C 1
ATOM 726 O O . VAL A 1 94 ? 10.033 7.120 -7.217 1.00 98.19 94 VAL A O 1
ATOM 729 N N . ALA A 1 95 ? 9.170 5.504 -5.917 1.00 96.75 95 ALA A N 1
ATOM 730 C CA . ALA A 1 95 ? 9.816 4.392 -6.615 1.00 96.75 95 ALA A CA 1
ATOM 731 C C . ALA A 1 95 ? 9.474 4.368 -8.118 1.00 96.75 95 ALA A C 1
ATOM 733 O O . ALA A 1 95 ? 10.358 4.219 -8.971 1.00 96.75 95 ALA A O 1
ATOM 734 N N . TRP A 1 96 ? 8.197 4.576 -8.450 1.00 96.19 96 TRP A N 1
ATOM 735 C CA . TRP A 1 96 ? 7.727 4.647 -9.832 1.00 96.19 96 TRP A CA 1
ATOM 736 C C . TRP A 1 96 ? 8.213 5.895 -10.563 1.00 96.19 96 TRP A C 1
ATOM 738 O O . TRP A 1 96 ? 8.713 5.779 -11.680 1.00 96.19 96 TRP A O 1
ATOM 748 N N . LEU A 1 97 ? 8.127 7.074 -9.941 1.00 96.56 97 LEU A N 1
ATOM 749 C CA . LEU A 1 97 ? 8.601 8.323 -10.544 1.00 96.56 97 LEU A CA 1
ATOM 750 C C . LEU A 1 97 ? 10.094 8.262 -10.875 1.00 96.56 97 LEU A C 1
ATOM 752 O O . LEU A 1 97 ? 10.493 8.639 -11.975 1.00 96.56 97 LEU A O 1
ATOM 756 N N . VAL A 1 98 ? 10.912 7.737 -9.958 1.00 94.94 98 VAL A N 1
ATOM 757 C CA . VAL A 1 98 ? 12.350 7.544 -10.189 1.00 94.94 98 VAL A CA 1
ATOM 758 C C . VAL A 1 98 ? 12.582 6.572 -11.342 1.00 94.94 98 VAL A C 1
ATOM 760 O O . VAL A 1 98 ? 13.380 6.865 -12.231 1.00 94.94 98 VAL A O 1
ATOM 763 N N . THR A 1 99 ? 11.862 5.448 -11.376 1.00 94.00 99 THR A N 1
ATOM 764 C CA . THR A 1 99 ? 12.021 4.456 -12.448 1.00 94.00 99 THR A CA 1
ATOM 765 C C . THR A 1 99 ? 11.647 5.029 -13.813 1.00 94.00 99 THR A C 1
ATOM 767 O O . THR A 1 99 ? 12.400 4.866 -14.770 1.00 94.00 99 THR A O 1
ATOM 770 N N . LEU A 1 100 ? 10.522 5.739 -13.910 1.00 93.62 100 LEU A N 1
ATOM 771 C CA . LEU A 1 100 ? 10.072 6.368 -15.152 1.00 93.62 100 LEU A CA 1
ATOM 772 C C . LEU A 1 100 ? 11.033 7.467 -15.615 1.00 93.62 100 LEU A C 1
ATOM 774 O O . LEU A 1 100 ? 11.325 7.554 -16.804 1.00 93.62 100 LEU A O 1
ATOM 778 N N . TYR A 1 101 ? 11.568 8.266 -14.689 1.00 93.94 101 TYR A N 1
ATOM 779 C CA . TYR A 1 101 ? 12.576 9.279 -15.000 1.00 93.94 101 TYR A CA 1
ATOM 780 C C . TYR A 1 101 ? 13.869 8.655 -15.543 1.00 93.94 101 TYR A C 1
ATOM 782 O O . TYR A 1 101 ? 14.398 9.108 -16.558 1.00 93.94 101 TYR A O 1
ATOM 790 N N . LEU A 1 102 ? 14.369 7.595 -14.899 1.00 91.31 102 LEU A N 1
ATOM 791 C CA . LEU A 1 102 ? 15.558 6.877 -15.361 1.00 91.31 102 LEU A CA 1
ATOM 792 C C . LEU A 1 102 ? 15.321 6.203 -16.713 1.00 91.31 102 LEU A C 1
ATOM 794 O O . LEU A 1 102 ? 16.200 6.244 -17.568 1.00 91.31 102 LEU A O 1
ATOM 798 N N . TRP A 1 103 ? 14.144 5.615 -16.920 1.00 88.19 103 TRP A N 1
ATOM 799 C CA . TRP A 1 103 ? 13.770 5.030 -18.202 1.00 88.19 103 TRP A CA 1
ATOM 800 C C . TRP A 1 103 ? 13.733 6.086 -19.311 1.00 88.19 103 TRP A C 1
ATOM 802 O O . TRP A 1 103 ? 14.411 5.909 -20.315 1.00 88.19 103 TRP A O 1
ATOM 812 N N . TRP A 1 104 ? 13.045 7.215 -19.098 1.00 89.56 104 TRP A N 1
ATOM 813 C CA . TRP A 1 104 ? 12.981 8.326 -20.058 1.00 89.56 104 TRP A CA 1
ATOM 814 C C . TRP A 1 104 ? 14.364 8.867 -20.426 1.00 89.56 104 TRP A C 1
ATOM 816 O O . TRP A 1 104 ? 14.620 9.190 -21.578 1.00 89.56 104 TRP A O 1
ATOM 826 N N . LYS A 1 105 ? 15.272 8.977 -19.451 1.00 90.81 105 LYS A N 1
ATOM 827 C CA . LYS A 1 105 ? 16.628 9.488 -19.687 1.00 90.81 105 LYS A CA 1
ATOM 828 C C . LYS A 1 105 ? 17.498 8.529 -20.517 1.00 90.81 105 LYS A C 1
ATOM 830 O O . LYS A 1 105 ? 18.466 8.974 -21.126 1.00 90.81 105 LYS A O 1
ATOM 835 N N . ASN A 1 106 ? 17.206 7.230 -20.473 1.00 82.50 106 ASN A N 1
ATOM 836 C CA . ASN A 1 106 ? 18.002 6.179 -21.112 1.00 82.50 106 ASN A CA 1
ATOM 837 C C . ASN A 1 106 ? 17.356 5.612 -22.394 1.00 82.50 106 ASN A C 1
ATOM 839 O O . ASN A 1 106 ? 17.954 4.730 -23.012 1.00 82.50 106 ASN A O 1
ATOM 843 N N . ALA A 1 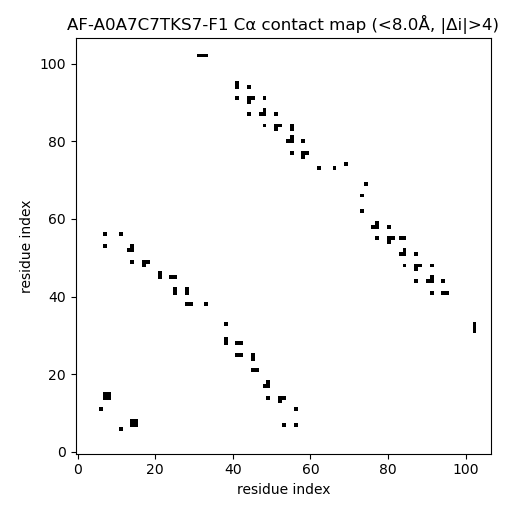107 ? 16.150 6.068 -22.749 1.00 78.50 107 ALA A N 1
ATOM 844 C CA . ALA A 1 107 ? 15.428 5.731 -23.977 1.00 78.50 107 ALA A CA 1
ATOM 845 C C . ALA A 1 107 ? 15.776 6.712 -25.105 1.00 78.50 107 ALA A C 1
ATOM 847 O O . ALA A 1 107 ? 15.832 6.249 -26.266 1.00 78.50 107 ALA A O 1
#

pLDDT: mean 94.02, std 5.64, range [68.25, 98.75]

Nearest PDB structures (foldseek):
  4bpd-assembly2_D  TM=9.688E-01  e=1.980E-07  Escherichia coli K-12
  4brb-assembly2_D  TM=9.682E-01  e=2.793E-07  Escherichia coli K-12
  5d6i-assembly1_C  TM=9.653E-01  e=3.512E-07  Escherichia coli
  4ck0-assembly1_C  TM=9.709E-01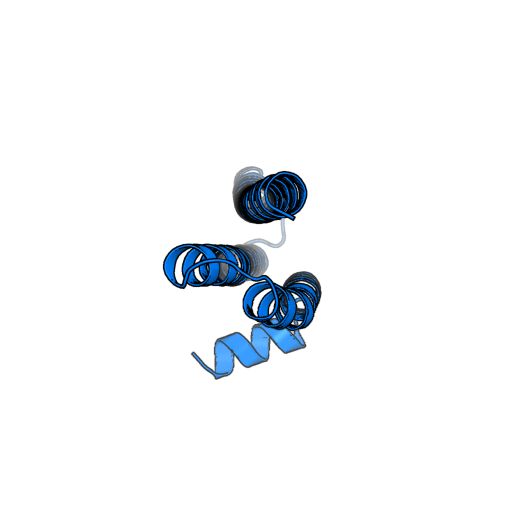  e=4.171E-07  Escherichia coli K-12
  5d56-assembly1_A  TM=9.464E-01  e=3.317E-07  Escherichia coli K-12

Mean predicted aligned error: 3.5 Å

Secondary structure (DSSP, 8-state):
-HHHHHHHHHH-HHHHHHHHHHHHHHHHHHHS---HHHHHHHHHHHHHHHHHHHHHHHHHHHHHHH-SS--HHHHHHHHHHHHHHHHHHHHHHHHHHHHHHHHHHH-

Solvent-accessible surface area (backbone atoms only — not comparable to full-atom values): 5868 Å² total; per-residue (Å²): 103,74,66,55,52,51,45,40,61,74,71,34,67,65,54,42,53,53,49,52,48,40,68,54,48,48,58,51,46,71,70,48,96,66,57,71,67,59,37,51,47,56,47,48,34,47,51,48,29,57,52,39,39,54,51,27,52,53,50,46,56,52,44,62,72,76,45,91,65,92,44,74,65,60,52,50,54,47,54,52,30,54,48,48,33,50,51,31,50,51,52,34,51,51,56,50,53,52,49,52,53,53,47,64,76,73,107

Sequence (107 aa):
SLEGLTAAIKHELAFRQELAFAVVLVPAALLIPTDWLHRLYLIGALFLVLIVELLNSAIEATIDRISEERHPLSKRA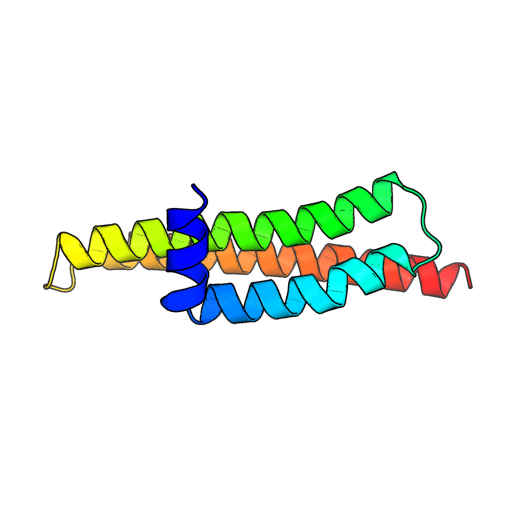KDLGSAAVFLSLLHLGVAWLVTLYLWWKNA

Radius of gyration: 16.58 Å; Cα contacts (8 Å, |Δi|>4): 59; chains: 1; bounding box: 36×27×47 Å